Protein AF-A0A2V2DBA3-F1 (afdb_monomer)

Solvent-accessible surface area (backbone atoms only — not comparable to full-atom values): 6407 Å² total; per-residue (Å²): 107,71,67,55,66,58,45,52,62,51,45,74,75,73,54,70,71,89,76,67,75,90,42,72,67,59,53,49,52,52,48,46,49,49,43,59,62,46,42,48,49,46,50,56,47,65,73,32,60,91,77,54,62,71,64,64,55,52,55,58,58,53,47,51,63,51,49,50,52,51,47,41,43,68,74,68,63,51,78,77,44,75,65,53,51,51,52,48,52,52,55,55,49,51,51,52,49,54,61,66,62,63,80,74,82,86,129

Secondary structure (DSSP, 8-state):
-HHHHHHHHHHHHH--GGG----HHHHHHHHHIIIIIIIHHHHHHHHTTTTS-HHHHHHHHHHHHHHHHHHHHHHS-----HHHHHHHHHHHHHHHHHHHHTS----

Foldseek 3Di:
DVVCVVVVVVCVVPPDCVPDDPDPVVVVVVCCCCCVVPVVVVCVCVVCVVPDDPLVVLLVVLVVVVVVLVCCCVVVVDDCDPVNVVVVCVSVVVNVCSVVVVPDDDD

Nearest PDB structures (foldseek):
  6ha8-assembly1_V  TM=7.355E-01  e=7.766E+00  Bacillus subtilis subsp. subtilis str. 168
  8vb0-assembly1_N  TM=6.020E-01  e=6.083E+00  Pectobacterium phage PhiM1

Structure (mmCIF, N/CA/C/O backbone):
data_AF-A0A2V2DBA3-F1
#
_entry.id   AF-A0A2V2DBA3-F1
#
loop_
_atom_site.group_PDB
_atom_site.id
_atom_site.type_symbol
_atom_site.label_atom_id
_atom_site.label_alt_id
_atom_site.label_comp_id
_atom_site.label_asym_id
_atom_site.label_entity_id
_atom_site.label_seq_id
_atom_site.pdbx_PDB_ins_code
_atom_site.Cartn_x
_atom_site.Cartn_y
_atom_site.Cartn_z
_atom_site.occupancy
_atom_site.B_iso_or_equiv
_atom_site.auth_seq_id
_atom_site.auth_comp_id
_atom_site.auth_asym_id
_atom_site.auth_atom_id
_atom_site.pdbx_PDB_model_num
ATOM 1 N N . LEU A 1 1 ? 13.820 -2.973 3.909 1.00 72.00 1 LEU A N 1
ATOM 2 C CA . LEU A 1 1 ? 15.186 -3.555 3.877 1.00 72.00 1 LEU A CA 1
ATOM 3 C C . LEU A 1 1 ? 15.157 -5.079 3.802 1.00 72.00 1 LEU A C 1
ATOM 5 O O . LEU A 1 1 ? 15.752 -5.609 2.878 1.00 72.00 1 LEU A O 1
ATOM 9 N N . SER A 1 2 ? 14.422 -5.773 4.679 1.00 81.88 2 SER A N 1
ATOM 10 C CA . SER A 1 2 ? 14.232 -7.237 4.611 1.00 81.88 2 SER A CA 1
ATOM 11 C C . SER A 1 2 ? 13.719 -7.725 3.249 1.00 81.88 2 SER A C 1
ATOM 13 O O . SER A 1 2 ? 14.327 -8.606 2.658 1.00 81.88 2 SER A O 1
ATOM 15 N N . ALA A 1 3 ? 12.668 -7.100 2.705 1.00 82.50 3 ALA A N 1
ATOM 16 C CA . ALA A 1 3 ? 12.135 -7.453 1.384 1.00 82.50 3 ALA A CA 1
ATOM 17 C C . ALA A 1 3 ? 13.186 -7.325 0.266 1.00 82.50 3 ALA A C 1
ATOM 19 O O . ALA A 1 3 ? 13.345 -8.243 -0.529 1.00 82.50 3 ALA A O 1
ATOM 20 N N . ALA A 1 4 ? 13.954 -6.229 0.245 1.00 84.81 4 ALA A N 1
ATOM 21 C CA . ALA A 1 4 ? 15.022 -6.025 -0.735 1.00 84.81 4 ALA A CA 1
ATOM 22 C C . ALA A 1 4 ? 16.149 -7.058 -0.576 1.00 84.81 4 ALA A C 1
ATOM 24 O O . ALA A 1 4 ? 16.609 -7.605 -1.567 1.00 84.81 4 ALA A O 1
ATOM 25 N N . ALA A 1 5 ? 16.549 -7.382 0.657 1.00 90.62 5 ALA A N 1
ATOM 26 C CA . ALA A 1 5 ? 17.577 -8.390 0.915 1.00 90.62 5 ALA A CA 1
ATOM 27 C C . ALA A 1 5 ? 17.178 -9.793 0.424 1.00 90.62 5 ALA A C 1
ATOM 29 O O . ALA A 1 5 ? 18.045 -10.563 0.027 1.00 90.62 5 ALA A O 1
ATOM 30 N N . VAL A 1 6 ? 15.879 -10.111 0.426 1.00 90.06 6 VAL A N 1
ATOM 31 C CA . VAL A 1 6 ? 15.349 -11.377 -0.105 1.00 90.06 6 VAL A CA 1
ATOM 32 C C . VAL A 1 6 ? 15.189 -11.324 -1.627 1.00 90.06 6 VAL A C 1
ATOM 34 O O . VAL A 1 6 ? 15.551 -12.272 -2.317 1.00 90.06 6 VAL A O 1
ATOM 37 N N . LEU A 1 7 ? 14.674 -10.216 -2.166 1.00 88.38 7 LEU A N 1
ATOM 38 C CA . LEU A 1 7 ? 14.400 -10.075 -3.598 1.00 88.38 7 LEU A CA 1
ATOM 39 C C . LEU A 1 7 ? 15.658 -9.869 -4.441 1.00 88.38 7 LEU A C 1
ATOM 41 O O . LEU A 1 7 ? 15.707 -10.379 -5.549 1.00 88.38 7 LEU A O 1
ATOM 45 N N . ILE A 1 8 ? 16.682 -9.172 -3.945 1.00 90.44 8 ILE A N 1
ATOM 46 C CA . ILE A 1 8 ? 17.931 -8.931 -4.688 1.00 90.44 8 ILE A CA 1
ATOM 47 C C . ILE A 1 8 ? 18.583 -10.237 -5.177 1.00 90.44 8 ILE A C 1
ATOM 49 O O . ILE A 1 8 ? 18.821 -10.341 -6.379 1.00 90.44 8 ILE A O 1
ATOM 53 N N . PRO A 1 9 ? 18.850 -11.249 -4.326 1.00 90.62 9 PRO A N 1
ATOM 54 C CA . PRO A 1 9 ? 19.444 -12.496 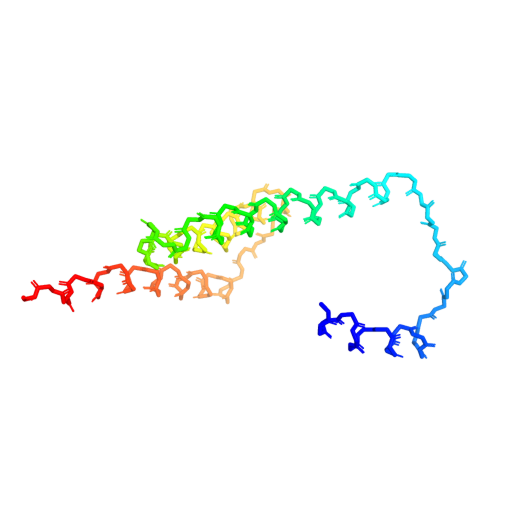-4.800 1.00 90.62 9 PRO A CA 1
ATOM 55 C C . PRO A 1 9 ? 18.511 -13.262 -5.744 1.00 90.62 9 PRO A C 1
ATOM 57 O O . PRO A 1 9 ? 18.987 -13.852 -6.707 1.00 90.62 9 PRO A O 1
ATOM 60 N N . TYR A 1 10 ? 17.195 -13.220 -5.522 1.00 88.56 10 TYR A N 1
ATOM 61 C CA . TYR A 1 10 ? 16.226 -13.854 -6.420 1.00 88.56 10 TYR A CA 1
ATOM 62 C C . TYR A 1 10 ? 16.219 -13.208 -7.815 1.00 88.56 10 TYR A C 1
ATOM 64 O O . TYR A 1 10 ? 16.304 -13.907 -8.822 1.00 88.56 10 TYR A O 1
ATOM 72 N N . LEU A 1 11 ? 16.182 -11.875 -7.882 1.00 87.88 11 LEU A N 1
ATOM 73 C CA . LEU A 1 11 ? 16.199 -11.116 -9.134 1.00 87.88 11 LEU A CA 1
ATOM 74 C C . LEU A 1 11 ? 17.502 -11.346 -9.903 1.00 87.88 11 LEU A C 1
ATOM 76 O O . LEU A 1 11 ? 17.463 -11.572 -11.104 1.00 87.88 11 LEU A O 1
ATOM 80 N N . LEU A 1 12 ? 18.644 -11.367 -9.207 1.00 87.38 12 LEU A N 1
ATOM 81 C CA . LEU A 1 12 ? 19.951 -11.623 -9.823 1.00 87.38 12 LEU A CA 1
ATOM 82 C C . LEU A 1 12 ? 20.070 -13.014 -10.459 1.00 87.38 12 LEU A C 1
ATOM 84 O O . LEU A 1 12 ? 20.864 -13.188 -11.379 1.00 87.38 12 LEU A O 1
ATOM 88 N N . LEU A 1 13 ? 19.323 -13.999 -9.955 1.00 89.00 13 LEU A N 1
ATOM 89 C CA . LEU A 1 13 ? 19.376 -15.382 -10.432 1.00 89.00 13 LEU A CA 1
ATOM 90 C C . LEU A 1 13 ? 18.321 -15.707 -11.495 1.00 89.00 13 LEU A C 1
ATOM 92 O O . LEU A 1 13 ? 18.510 -16.670 -12.236 1.00 89.00 13 LEU A O 1
ATOM 96 N N . THR A 1 14 ? 17.217 -14.957 -11.547 1.00 85.25 14 THR A N 1
ATOM 97 C CA . THR A 1 14 ? 16.011 -15.378 -12.285 1.00 85.25 14 THR A CA 1
ATOM 98 C C . THR A 1 14 ? 15.590 -14.402 -13.378 1.00 85.25 14 THR A C 1
ATOM 100 O O . THR A 1 14 ? 14.977 -14.826 -14.352 1.00 85.25 14 THR A O 1
ATOM 103 N N . GLU A 1 15 ? 15.908 -13.115 -13.236 1.00 83.94 15 GLU A N 1
ATOM 104 C CA . GLU A 1 15 ? 15.454 -12.078 -14.163 1.00 83.94 15 GLU A CA 1
ATOM 105 C C . GLU A 1 15 ? 16.565 -11.651 -15.125 1.00 83.94 15 GLU A C 1
ATOM 107 O O . GLU A 1 15 ? 17.729 -11.503 -14.746 1.00 83.94 15 GLU A O 1
ATOM 112 N N . ASP A 1 16 ? 16.191 -11.406 -16.381 1.00 81.62 16 ASP A N 1
ATOM 113 C CA . ASP A 1 16 ? 17.090 -10.823 -17.373 1.00 81.62 16 ASP A CA 1
ATOM 114 C C . ASP A 1 16 ? 16.997 -9.295 -17.306 1.00 81.62 16 ASP A C 1
ATOM 116 O O . ASP A 1 16 ? 16.008 -8.673 -17.707 1.00 81.62 16 ASP A O 1
ATOM 120 N N . PHE A 1 17 ? 18.051 -8.667 -16.789 1.00 79.38 17 PHE A N 1
ATOM 121 C CA . PHE A 1 17 ? 18.118 -7.213 -16.634 1.00 79.38 17 PHE A CA 1
ATOM 122 C C . PHE A 1 17 ? 18.136 -6.461 -17.971 1.00 79.38 17 PHE A C 1
ATOM 124 O O . PHE A 1 17 ? 17.918 -5.250 -17.986 1.00 79.38 17 PHE A O 1
ATOM 131 N N . SER A 1 18 ? 18.346 -7.150 -19.096 1.00 74.06 18 SER A N 1
ATOM 132 C CA . SER A 1 18 ? 18.343 -6.537 -20.429 1.00 74.06 18 SER A CA 1
ATOM 133 C C . SER A 1 18 ? 16.956 -6.032 -20.848 1.00 74.06 18 SER A C 1
ATOM 135 O O . SER A 1 18 ? 16.860 -5.157 -21.706 1.00 74.06 18 SER A O 1
ATOM 137 N N . ALA A 1 19 ? 15.881 -6.546 -20.237 1.00 72.12 19 ALA A N 1
ATOM 138 C CA . ALA A 1 19 ? 14.505 -6.108 -20.485 1.00 72.12 19 ALA A CA 1
ATOM 139 C C . ALA A 1 19 ? 14.060 -4.936 -19.588 1.00 72.12 19 ALA A C 1
ATOM 141 O O . ALA A 1 19 ? 12.940 -4.438 -19.724 1.00 72.12 19 ALA A O 1
ATOM 142 N N . VAL A 1 20 ? 14.912 -4.479 -18.662 1.00 76.00 20 VAL A N 1
ATOM 143 C CA . VAL A 1 20 ? 14.573 -3.392 -17.738 1.00 76.00 20 VAL A CA 1
ATOM 144 C C . VAL A 1 20 ? 14.615 -2.058 -18.477 1.00 76.00 20 VAL A C 1
ATOM 146 O O . VAL A 1 20 ? 15.669 -1.461 -18.687 1.00 76.00 20 VAL A O 1
ATOM 149 N N . VAL A 1 21 ? 13.435 -1.558 -18.837 1.00 79.50 21 VAL A N 1
ATOM 150 C CA . VAL A 1 21 ? 13.269 -0.208 -19.379 1.00 79.50 21 VAL A CA 1
ATOM 151 C C . VAL A 1 21 ? 12.935 0.735 -18.230 1.00 79.50 21 VAL A C 1
ATOM 153 O O . VAL A 1 21 ? 11.817 0.754 -17.712 1.00 79.50 21 VAL A O 1
ATOM 156 N N . LEU A 1 22 ? 13.923 1.530 -17.819 1.00 77.12 22 LEU A N 1
ATOM 157 C CA . LEU A 1 22 ? 13.716 2.624 -16.873 1.00 77.12 22 LEU A CA 1
ATOM 158 C C . LEU A 1 22 ? 13.078 3.808 -17.595 1.00 77.12 22 LEU A C 1
ATOM 160 O O . LEU A 1 22 ? 13.746 4.761 -17.989 1.00 77.12 22 LEU A O 1
ATOM 164 N N . ASP A 1 23 ? 11.766 3.718 -17.776 1.00 87.00 23 ASP A N 1
ATOM 165 C CA . ASP A 1 23 ? 10.967 4.826 -18.275 1.00 87.00 23 ASP A CA 1
ATOM 166 C C . ASP A 1 23 ? 10.650 5.830 -17.155 1.00 87.00 23 ASP A C 1
ATOM 168 O O . ASP A 1 23 ? 10.413 5.453 -16.000 1.00 87.00 23 ASP A O 1
ATOM 172 N N . ALA A 1 24 ? 10.617 7.120 -17.496 1.00 88.62 24 ALA A N 1
ATOM 173 C CA . ALA A 1 24 ? 10.320 8.185 -16.542 1.00 88.62 24 ALA A CA 1
ATOM 174 C C . ALA A 1 24 ? 8.937 8.008 -15.896 1.00 88.62 24 ALA A C 1
ATOM 176 O O . ALA A 1 24 ? 8.774 8.285 -14.708 1.00 88.62 24 ALA A O 1
ATOM 177 N N . HIS A 1 25 ? 7.956 7.492 -16.641 1.00 90.69 25 HIS A N 1
ATOM 178 C CA . HIS A 1 25 ? 6.629 7.202 -16.116 1.00 90.69 25 HIS A CA 1
ATOM 179 C C . HIS A 1 25 ? 6.680 6.101 -15.051 1.00 90.69 25 HIS A C 1
ATOM 181 O O . HIS A 1 25 ? 6.136 6.277 -13.961 1.00 90.69 25 HIS A O 1
ATOM 187 N N . THR A 1 26 ? 7.397 5.004 -15.317 1.00 87.88 26 THR A N 1
ATOM 188 C CA . THR A 1 26 ? 7.574 3.896 -14.366 1.00 87.88 26 THR A CA 1
ATOM 189 C C . THR A 1 26 ? 8.249 4.367 -13.082 1.00 87.88 26 THR A C 1
ATOM 191 O O . THR A 1 26 ? 7.791 4.046 -11.987 1.00 87.88 26 THR A O 1
ATOM 194 N N . VAL A 1 27 ? 9.304 5.180 -13.196 1.00 90.56 27 VAL A N 1
ATOM 195 C CA . VAL A 1 27 ? 10.005 5.737 -12.029 1.00 90.56 27 VAL A CA 1
ATOM 196 C C . VAL A 1 27 ? 9.075 6.626 -11.205 1.00 90.56 27 VAL A C 1
ATOM 198 O O . VAL A 1 27 ? 9.032 6.497 -9.981 1.00 90.56 27 VAL A O 1
ATOM 201 N N . VAL A 1 28 ? 8.289 7.490 -11.854 1.00 93.44 28 VAL A N 1
ATOM 202 C CA . VAL A 1 28 ? 7.315 8.346 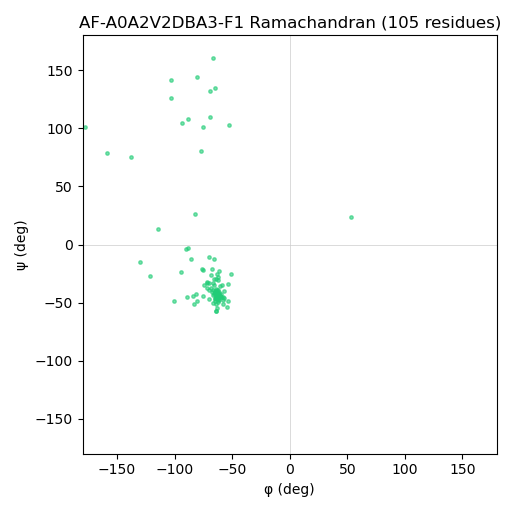-11.164 1.00 93.44 28 VAL A CA 1
ATOM 203 C C . VAL A 1 28 ? 6.253 7.508 -10.451 1.00 93.44 28 VAL A C 1
ATOM 205 O O . VAL A 1 28 ? 5.987 7.760 -9.278 1.00 93.44 28 VAL A O 1
ATOM 208 N N . LEU A 1 29 ? 5.690 6.485 -11.097 1.00 89.69 29 LEU A N 1
ATOM 209 C CA . LEU A 1 29 ? 4.700 5.598 -10.475 1.00 89.69 29 LEU A CA 1
ATOM 210 C C . LEU A 1 29 ? 5.266 4.883 -9.240 1.00 89.69 29 LEU A C 1
ATOM 212 O O . LEU A 1 29 ? 4.624 4.868 -8.189 1.00 89.69 29 LEU A O 1
ATOM 216 N N . VAL A 1 30 ? 6.489 4.352 -9.331 1.00 89.69 30 VAL A N 1
ATOM 217 C CA . VAL A 1 30 ? 7.170 3.701 -8.198 1.00 89.69 30 VAL A CA 1
ATOM 218 C C . VAL A 1 30 ? 7.410 4.690 -7.056 1.00 89.69 30 VAL A C 1
ATOM 220 O O . VAL A 1 30 ? 7.175 4.353 -5.895 1.00 89.69 30 VAL A O 1
ATOM 223 N N . LEU A 1 31 ? 7.828 5.923 -7.361 1.00 90.94 31 LEU A N 1
ATOM 224 C CA . LEU A 1 31 ? 8.007 6.967 -6.351 1.00 90.94 31 LEU A CA 1
ATOM 225 C C . LEU A 1 31 ? 6.687 7.356 -5.686 1.00 90.94 31 LEU A C 1
ATOM 227 O O . LEU A 1 31 ? 6.656 7.517 -4.469 1.00 90.94 31 LEU A O 1
ATOM 231 N N . VAL A 1 32 ? 5.597 7.472 -6.444 1.00 91.62 32 VAL A N 1
ATOM 232 C CA . VAL A 1 32 ? 4.270 7.773 -5.891 1.00 91.62 32 VAL A CA 1
ATOM 233 C C . VAL A 1 32 ? 3.831 6.666 -4.932 1.00 91.62 32 VAL A C 1
ATOM 235 O O . VAL A 1 32 ? 3.451 6.961 -3.801 1.00 91.62 32 VAL A O 1
ATOM 238 N N . VAL A 1 33 ? 3.952 5.395 -5.318 1.00 87.56 33 VAL A N 1
ATOM 239 C CA . VAL A 1 33 ? 3.622 4.264 -4.432 1.00 87.56 33 VAL A CA 1
ATOM 240 C C . VAL A 1 33 ? 4.525 4.252 -3.189 1.00 87.56 33 VAL A C 1
ATOM 242 O O . VAL A 1 33 ? 4.048 4.115 -2.063 1.00 87.56 33 VAL A O 1
ATOM 245 N N . GLY A 1 34 ? 5.833 4.448 -3.350 1.00 87.12 34 GLY A N 1
ATOM 246 C CA . GLY A 1 34 ? 6.768 4.449 -2.226 1.00 87.12 34 GLY A CA 1
ATOM 247 C C . GLY A 1 34 ? 6.534 5.603 -1.247 1.00 87.12 34 GLY A C 1
ATOM 248 O O . GLY A 1 34 ? 6.452 5.387 -0.040 1.00 87.12 34 GLY A O 1
ATOM 249 N N . ILE A 1 35 ? 6.403 6.830 -1.753 1.00 88.75 35 ILE A N 1
ATOM 250 C CA . ILE A 1 35 ? 6.328 8.048 -0.938 1.00 88.75 35 ILE A CA 1
ATOM 251 C C . ILE A 1 35 ? 4.907 8.289 -0.437 1.00 88.75 35 ILE A C 1
ATOM 253 O O . ILE A 1 35 ? 4.716 8.499 0.757 1.00 88.75 35 ILE A O 1
ATOM 257 N N . VAL A 1 36 ? 3.912 8.272 -1.325 1.00 86.44 36 VAL A N 1
ATOM 258 C CA . VAL A 1 36 ? 2.538 8.661 -0.979 1.00 86.44 36 VAL A CA 1
ATOM 259 C C . VAL A 1 36 ? 1.814 7.518 -0.279 1.00 86.44 36 VAL A C 1
ATOM 261 O O . VAL A 1 36 ? 1.236 7.734 0.781 1.00 86.44 36 VAL A O 1
ATOM 264 N N . HIS A 1 37 ? 1.870 6.302 -0.826 1.00 79.06 37 HIS A N 1
ATOM 265 C CA . HIS A 1 37 ? 1.135 5.176 -0.244 1.00 79.06 37 HIS A CA 1
ATOM 266 C C . HIS A 1 37 ? 1.807 4.651 1.030 1.00 79.06 37 HIS A C 1
ATOM 268 O O . HIS A 1 37 ? 1.135 4.405 2.026 1.00 79.06 37 HIS A O 1
ATOM 274 N N . SER A 1 38 ? 3.135 4.486 1.022 1.00 81.06 38 SER A N 1
ATOM 275 C CA . SER A 1 38 ? 3.856 3.876 2.154 1.00 81.06 38 SER A CA 1
ATOM 276 C C . SER A 1 38 ? 4.532 4.907 3.061 1.00 81.06 38 SER A C 1
ATOM 278 O O . SER A 1 38 ? 4.382 4.855 4.280 1.00 81.06 38 SER A O 1
ATOM 280 N N . GLY A 1 39 ? 5.272 5.860 2.489 1.00 83.44 39 GLY A N 1
ATOM 281 C CA . GLY A 1 39 ? 6.049 6.847 3.242 1.00 83.44 39 GLY A CA 1
ATOM 282 C C . GLY A 1 39 ? 5.183 7.773 4.093 1.00 83.44 39 GLY A C 1
ATOM 283 O O . GLY A 1 39 ? 5.418 7.898 5.294 1.00 83.44 39 GLY A O 1
ATOM 284 N N . LEU A 1 40 ? 4.155 8.383 3.500 1.00 82.88 40 LEU A N 1
ATOM 285 C CA . LEU A 1 40 ? 3.235 9.277 4.201 1.00 82.88 40 LEU A CA 1
ATOM 286 C C . LEU A 1 40 ? 2.409 8.524 5.249 1.00 82.88 40 LEU A C 1
ATOM 288 O O . LEU A 1 40 ? 2.271 9.008 6.371 1.00 82.88 40 LEU A O 1
ATOM 292 N N . ALA A 1 41 ? 1.917 7.327 4.915 1.00 75.06 41 ALA A N 1
ATOM 293 C CA . ALA A 1 41 ? 1.188 6.479 5.855 1.00 75.06 41 ALA A CA 1
ATOM 294 C C . ALA A 1 41 ? 2.039 6.162 7.093 1.00 75.06 41 ALA A C 1
ATOM 296 O O . ALA A 1 41 ? 1.588 6.368 8.221 1.00 75.06 41 ALA A O 1
ATOM 297 N N . TYR A 1 42 ? 3.299 5.754 6.905 1.00 75.06 42 TYR A N 1
ATOM 298 C CA . TYR A 1 42 ? 4.207 5.509 8.024 1.00 75.06 42 TYR A CA 1
ATOM 299 C C . TYR A 1 42 ? 4.602 6.783 8.769 1.00 75.06 42 TYR A C 1
ATOM 301 O O . TYR A 1 42 ? 4.687 6.752 9.993 1.00 75.06 42 TYR A O 1
ATOM 309 N N . ALA A 1 43 ? 4.806 7.909 8.083 1.00 78.56 43 ALA A N 1
ATOM 310 C CA . ALA A 1 43 ? 5.099 9.181 8.739 1.00 78.56 43 ALA A CA 1
ATOM 311 C C . ALA A 1 43 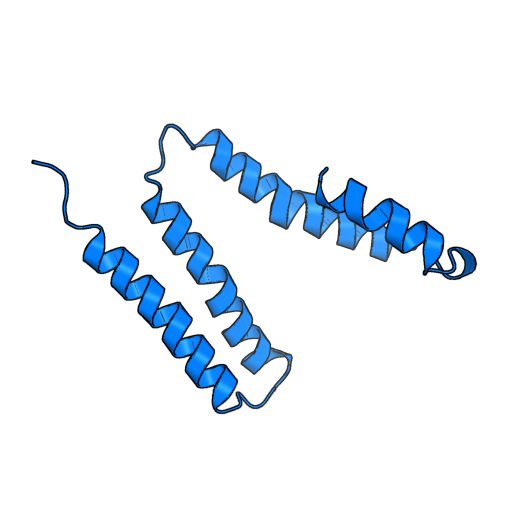? 3.950 9.618 9.661 1.00 78.56 43 ALA A C 1
ATOM 313 O O . ALA A 1 43 ? 4.187 10.019 10.799 1.00 78.56 43 ALA A O 1
ATOM 314 N N . LEU A 1 44 ? 2.702 9.476 9.204 1.00 75.50 44 LEU A N 1
ATOM 315 C CA . LEU A 1 44 ? 1.513 9.744 10.010 1.00 75.50 44 LEU A CA 1
ATOM 316 C C . LEU A 1 44 ? 1.356 8.731 11.151 1.00 75.50 44 LEU A C 1
ATOM 318 O O . LEU A 1 44 ? 1.035 9.134 12.268 1.00 75.50 44 LEU A O 1
ATOM 322 N N . TYR A 1 45 ? 1.617 7.446 10.896 1.00 71.12 45 TYR A N 1
ATOM 323 C CA . TYR A 1 45 ? 1.543 6.381 11.897 1.00 71.12 45 TYR A CA 1
ATOM 324 C C . TYR A 1 45 ? 2.575 6.574 13.015 1.00 71.12 45 TYR A C 1
ATOM 326 O O . TYR A 1 45 ? 2.213 6.707 14.182 1.00 71.12 45 TYR A O 1
ATOM 334 N N . PHE A 1 46 ? 3.862 6.654 12.671 1.00 70.94 46 P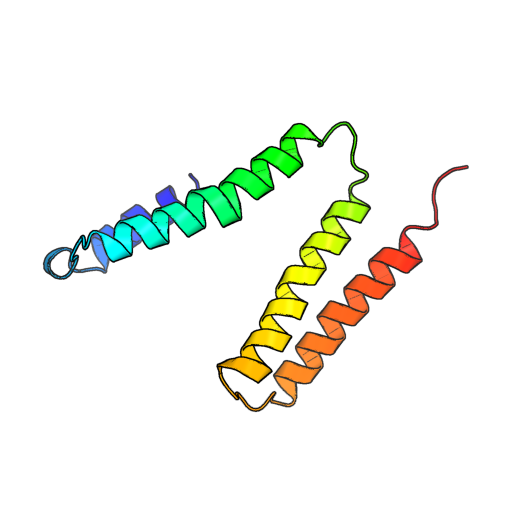HE A N 1
ATOM 335 C CA . PHE A 1 46 ? 4.943 6.795 13.646 1.00 70.94 46 PHE A CA 1
ATOM 336 C C . PHE A 1 46 ? 4.973 8.184 14.287 1.00 70.94 46 PHE A C 1
ATOM 338 O O . PHE A 1 46 ? 5.262 8.297 15.477 1.00 70.94 46 PHE A O 1
ATOM 345 N N . GLY A 1 47 ? 4.601 9.235 13.548 1.00 71.69 47 GLY A N 1
ATOM 346 C CA . GLY A 1 47 ? 4.469 10.591 14.088 1.00 71.69 47 GLY A CA 1
ATOM 347 C C . GLY A 1 47 ? 3.382 10.715 15.158 1.00 71.69 47 GLY A C 1
ATOM 348 O O . GLY A 1 47 ? 3.483 11.559 16.046 1.00 71.69 47 GLY A O 1
ATOM 349 N N . ASN A 1 48 ? 2.373 9.842 15.124 1.00 65.06 48 ASN A N 1
ATOM 350 C CA . ASN A 1 48 ? 1.271 9.830 16.082 1.00 65.06 48 ASN A CA 1
ATOM 351 C C . ASN A 1 48 ? 1.239 8.572 16.963 1.00 65.06 48 ASN A C 1
ATOM 353 O O . ASN A 1 48 ? 0.259 8.361 17.678 1.00 65.06 48 ASN A O 1
ATOM 357 N N . VAL A 1 49 ? 2.306 7.765 16.981 1.00 62.97 49 VAL A N 1
ATOM 358 C CA . VAL A 1 49 ? 2.348 6.493 17.730 1.00 62.97 49 VAL A CA 1
ATOM 359 C C . VAL A 1 49 ? 2.176 6.686 19.244 1.00 62.97 49 VAL A C 1
ATOM 361 O O . VAL A 1 49 ? 1.725 5.785 19.938 1.00 62.97 49 VAL A O 1
ATOM 364 N N . ASN A 1 50 ? 2.470 7.890 19.749 1.00 59.66 50 ASN A N 1
ATOM 365 C CA . ASN A 1 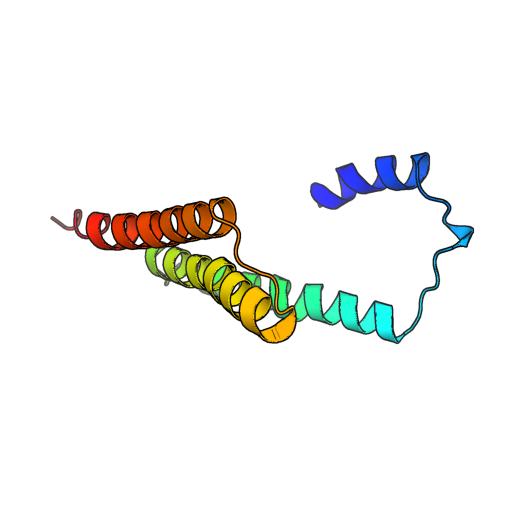50 ? 2.267 8.276 21.149 1.00 59.66 50 ASN A CA 1
ATOM 366 C C . ASN A 1 50 ? 0.880 8.887 21.440 1.00 59.66 50 ASN A C 1
ATOM 368 O O . ASN A 1 50 ? 0.605 9.228 22.588 1.00 59.66 50 ASN A O 1
ATOM 372 N N . LYS A 1 51 ? 0.022 9.092 20.428 1.00 56.34 51 LYS A N 1
ATOM 373 C CA . LYS A 1 51 ? -1.272 9.794 20.563 1.00 56.34 51 LYS A CA 1
ATOM 374 C C . LYS A 1 51 ? -2.473 9.057 19.963 1.00 56.34 51 LYS A C 1
ATOM 376 O O . LYS A 1 51 ? -3.600 9.429 20.277 1.00 56.34 51 LYS A O 1
ATOM 381 N N . LEU A 1 52 ? -2.264 8.043 19.123 1.00 54.78 52 LEU A N 1
ATOM 382 C CA . LEU A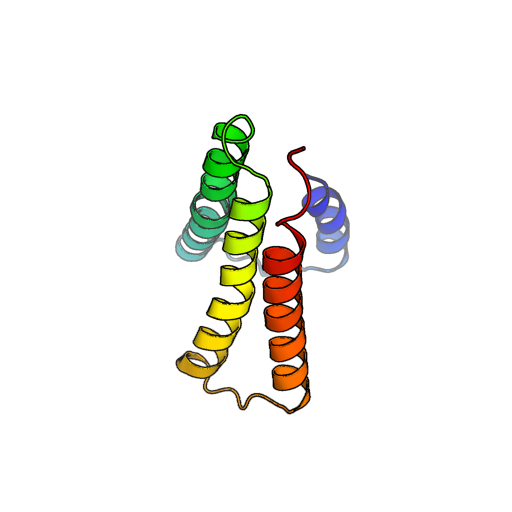 1 52 ? -3.346 7.274 18.508 1.00 54.78 52 LEU A CA 1
ATOM 383 C C . LEU A 1 52 ? -3.511 5.908 19.191 1.00 54.78 52 LEU A C 1
ATOM 385 O O . LEU A 1 52 ? -2.548 5.142 19.252 1.00 54.78 52 LEU A O 1
ATOM 389 N N . PRO A 1 53 ? -4.717 5.558 19.671 1.00 58.09 53 PRO A N 1
ATOM 390 C CA . PRO A 1 53 ? -4.998 4.208 20.140 1.00 58.09 53 PRO A CA 1
ATOM 391 C C . PRO A 1 53 ? -4.894 3.225 18.965 1.00 58.09 53 PRO A C 1
ATOM 393 O O . PRO A 1 53 ? -5.432 3.474 17.885 1.00 58.09 53 PRO A O 1
ATOM 396 N N . ALA A 1 54 ? -4.222 2.090 19.177 1.00 57.94 54 ALA A N 1
ATOM 397 C CA . ALA A 1 54 ? -3.962 1.062 18.158 1.00 57.94 54 ALA A CA 1
ATOM 398 C C . ALA A 1 54 ? -5.222 0.602 17.389 1.00 57.94 54 ALA A C 1
ATOM 400 O O . ALA A 1 54 ? -5.136 0.194 16.232 1.00 57.94 54 ALA A O 1
ATOM 401 N N . GLN A 1 55 ? -6.402 0.727 18.002 1.00 52.06 55 GLN A N 1
ATOM 402 C CA . GLN A 1 55 ? -7.697 0.427 17.388 1.00 52.06 55 GLN A CA 1
ATOM 403 C C . GLN A 1 55 ? -8.042 1.333 16.196 1.00 52.06 55 GLN A C 1
ATOM 405 O O . GLN A 1 55 ? -8.526 0.824 15.191 1.00 52.06 55 GLN A O 1
ATOM 410 N N . SER A 1 56 ? -7.730 2.635 16.222 1.00 57.34 56 SER A N 1
ATOM 411 C CA . SER A 1 56 ? -8.021 3.515 15.076 1.00 57.34 56 SER A CA 1
ATOM 412 C C . SER A 1 56 ? -7.193 3.149 13.840 1.00 57.34 56 SER A C 1
ATOM 414 O O . SER A 1 56 ? -7.678 3.253 12.716 1.00 57.34 56 SER A O 1
ATOM 416 N N . VAL A 1 57 ? -5.962 2.665 14.036 1.00 62.66 57 VAL A N 1
ATOM 417 C CA . VAL A 1 57 ? -5.118 2.180 12.933 1.00 62.66 57 VAL A CA 1
ATOM 418 C C . VAL A 1 57 ? -5.636 0.851 12.387 1.00 62.66 57 VAL A C 1
ATOM 420 O O . VAL A 1 57 ? -5.629 0.648 11.173 1.00 62.66 57 VAL A O 1
ATOM 423 N N . ALA A 1 58 ? -6.132 -0.035 13.256 1.00 62.75 58 ALA A N 1
ATOM 424 C CA . ALA A 1 58 ? -6.750 -1.286 12.828 1.00 62.75 58 ALA A CA 1
ATOM 425 C C . ALA A 1 58 ? -7.972 -1.028 11.926 1.00 62.75 58 ALA A C 1
ATOM 427 O O . ALA A 1 58 ? -8.082 -1.637 10.866 1.00 62.75 58 ALA A O 1
ATOM 428 N N . VAL A 1 59 ? -8.823 -0.054 12.272 1.00 63.28 59 VAL A N 1
ATOM 429 C CA . VAL A 1 59 ? -9.969 0.350 11.436 1.00 63.28 59 VAL A CA 1
ATOM 430 C C . VAL A 1 59 ? -9.533 0.898 10.083 1.00 63.28 59 VAL A C 1
ATOM 432 O O . VAL A 1 59 ? -10.070 0.477 9.060 1.00 63.28 59 VAL A O 1
ATOM 435 N N . LEU A 1 60 ? -8.531 1.784 10.050 1.00 65.38 60 LEU A N 1
ATOM 436 C CA . LEU A 1 60 ? -7.980 2.262 8.779 1.00 65.38 60 LEU A CA 1
ATOM 437 C C . LEU A 1 60 ? -7.403 1.118 7.937 1.00 65.38 60 LEU A C 1
ATOM 439 O O . LEU A 1 60 ? -7.554 1.123 6.720 1.00 65.38 60 LEU A O 1
ATOM 443 N N . SER A 1 61 ? -6.795 0.118 8.573 1.00 70.94 61 SER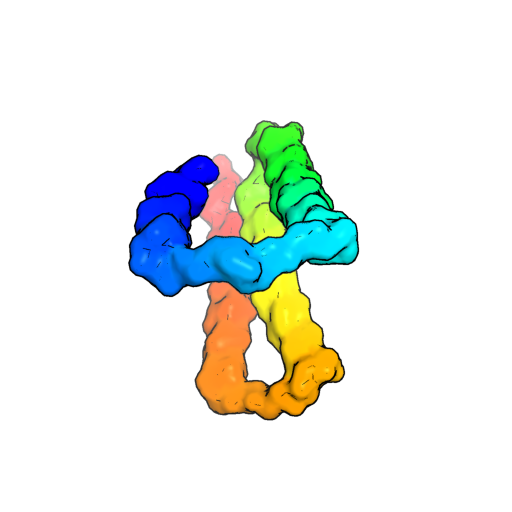 A N 1
ATOM 444 C CA . SER A 1 61 ? -6.236 -1.044 7.874 1.00 70.94 61 SER A CA 1
ATOM 445 C C . SER A 1 61 ? -7.323 -1.935 7.266 1.00 70.94 61 SER A C 1
ATOM 447 O O . SER A 1 61 ? -7.078 -2.588 6.258 1.00 70.94 61 SER A O 1
ATOM 449 N N . TYR A 1 62 ? -8.540 -1.939 7.824 1.00 69.12 62 TYR A N 1
ATOM 450 C CA . TYR A 1 62 ? -9.685 -2.627 7.222 1.00 69.12 62 TYR A CA 1
ATOM 451 C C . TYR A 1 62 ? -10.267 -1.889 6.014 1.00 69.12 62 TYR A C 1
ATOM 453 O O . TYR A 1 62 ? -10.887 -2.529 5.171 1.00 69.12 62 TYR A O 1
ATOM 461 N N . ILE A 1 63 ? -10.051 -0.579 5.872 1.00 71.62 63 ILE A N 1
ATOM 462 C CA . ILE A 1 63 ? -10.499 0.169 4.684 1.00 71.62 63 ILE A CA 1
ATOM 463 C C . ILE A 1 63 ? -9.781 -0.327 3.422 1.00 71.62 63 ILE A C 1
ATOM 465 O O . ILE A 1 63 ? -10.370 -0.305 2.341 1.00 71.62 63 ILE A O 1
ATOM 469 N N . ASP A 1 64 ? -8.551 -0.820 3.560 1.00 72.50 64 ASP A N 1
ATOM 470 C CA . ASP A 1 64 ? -7.703 -1.264 2.453 1.00 72.50 64 ASP A CA 1
ATOM 471 C C . ASP A 1 64 ? -8.295 -2.474 1.688 1.00 72.50 64 ASP A C 1
ATOM 473 O O . ASP A 1 64 ? -8.615 -2.343 0.501 1.00 72.50 64 ASP A O 1
ATOM 477 N N . PRO A 1 65 ? -8.599 -3.626 2.329 1.00 73.00 65 PRO A N 1
ATOM 478 C CA . PRO A 1 65 ? -9.245 -4.745 1.643 1.00 73.00 65 PRO A CA 1
ATOM 479 C C . PRO A 1 65 ? -10.672 -4.429 1.171 1.00 73.00 65 PRO A C 1
ATOM 481 O O . PRO A 1 65 ? -11.116 -4.969 0.161 1.00 73.00 65 PRO A O 1
ATOM 484 N N . VAL A 1 66 ? -11.397 -3.551 1.866 1.00 75.94 66 VAL A N 1
ATOM 485 C CA . VAL A 1 66 ? -12.771 -3.163 1.503 1.00 75.94 66 VAL A CA 1
ATOM 486 C C . VAL A 1 66 ? -12.792 -2.316 0.238 1.00 75.94 66 VAL A C 1
ATOM 488 O O . VAL A 1 66 ? -13.565 -2.587 -0.682 1.00 75.94 66 VAL A O 1
ATOM 491 N N . SER A 1 67 ? -11.910 -1.321 0.174 1.00 78.25 67 SER A N 1
ATOM 492 C CA . SER A 1 67 ? -11.734 -0.479 -1.007 1.00 78.25 67 SER A CA 1
ATOM 493 C C . SER A 1 67 ? -11.213 -1.313 -2.170 1.00 78.25 67 SER A C 1
ATOM 495 O O . SER A 1 67 ? -11.734 -1.198 -3.273 1.00 78.25 67 SER A O 1
ATOM 497 N N . SER A 1 68 ? -10.260 -2.216 -1.918 1.00 80.56 68 SER A N 1
ATOM 498 C CA . SER A 1 68 ? -9.761 -3.161 -2.920 1.00 80.56 68 SER A CA 1
ATOM 499 C C . SER A 1 68 ? -10.881 -4.026 -3.509 1.00 80.56 68 SER A C 1
ATOM 501 O O . SER A 1 68 ? -10.999 -4.120 -4.730 1.00 80.56 68 SER A O 1
ATOM 503 N N . LEU A 1 69 ? -11.771 -4.58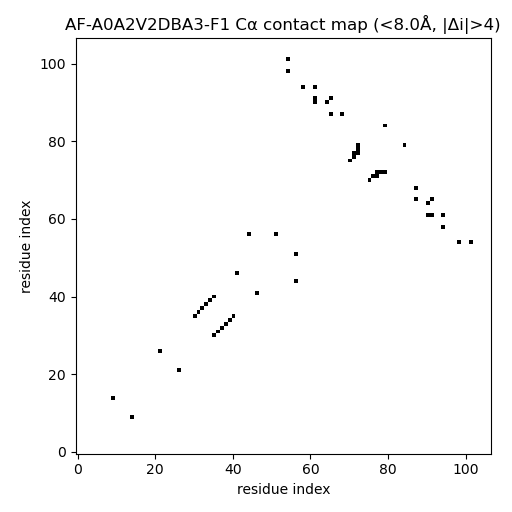3 -2.679 1.00 79.62 69 LEU A N 1
ATOM 504 C CA . LEU A 1 69 ? -12.921 -5.366 -3.142 1.00 79.62 69 LEU A CA 1
ATOM 505 C C . LEU A 1 69 ? -13.898 -4.523 -3.974 1.00 79.62 69 LEU A C 1
ATOM 507 O O . LEU A 1 69 ? -14.360 -4.961 -5.027 1.00 79.62 69 LEU A O 1
ATOM 511 N N . PHE A 1 70 ? -14.195 -3.306 -3.510 1.00 80.88 70 PHE A N 1
ATOM 512 C CA . PHE A 1 70 ? -15.081 -2.369 -4.196 1.00 80.88 70 PHE A CA 1
ATOM 513 C C . PHE A 1 70 ? -14.525 -1.962 -5.564 1.00 80.88 70 PHE A C 1
ATOM 515 O O . PHE A 1 70 ? -15.224 -2.062 -6.571 1.00 80.88 70 PHE A O 1
ATOM 522 N N . PHE A 1 71 ? -13.256 -1.557 -5.621 1.00 80.00 71 PHE A N 1
ATOM 523 C CA . PHE A 1 71 ? -12.597 -1.167 -6.863 1.00 80.00 71 PHE A CA 1
ATOM 524 C C . PHE A 1 71 ? -12.353 -2.357 -7.792 1.00 80.00 71 PHE A C 1
ATOM 526 O O . PHE A 1 71 ? -12.478 -2.192 -9.000 1.00 80.00 71 PHE A O 1
ATOM 533 N N . SER A 1 72 ? -12.095 -3.559 -7.272 1.00 79.19 72 SER A N 1
ATOM 534 C CA . SER A 1 72 ? -12.000 -4.771 -8.100 1.00 79.19 72 SER A CA 1
ATOM 535 C C . SER A 1 72 ? -13.339 -5.091 -8.772 1.00 79.19 72 SER A C 1
ATOM 537 O O . SER A 1 72 ? -13.396 -5.324 -9.977 1.00 79.19 72 SER A O 1
ATOM 539 N N . ALA A 1 73 ? -14.447 -5.015 -8.031 1.00 75.19 73 ALA A N 1
ATOM 540 C CA . ALA A 1 73 ? -15.776 -5.224 -8.602 1.00 75.19 73 ALA A CA 1
ATOM 541 C C . ALA A 1 73 ? -16.173 -4.115 -9.596 1.00 75.19 73 ALA A C 1
ATOM 543 O O . ALA A 1 73 ? -16.782 -4.405 -10.625 1.00 75.19 73 ALA A O 1
ATOM 544 N N . LEU A 1 74 ? -15.831 -2.854 -9.303 1.00 79.44 74 LEU A N 1
ATOM 545 C CA . LEU A 1 74 ? -16.262 -1.691 -10.085 1.00 79.44 74 LEU A CA 1
ATOM 546 C C . LEU A 1 74 ? -15.387 -1.412 -11.319 1.00 79.44 74 LEU A C 1
ATOM 548 O O . LEU A 1 74 ? -15.918 -1.108 -12.381 1.00 79.44 74 LEU A O 1
ATOM 552 N N . LEU A 1 75 ? -14.058 -1.477 -11.189 1.00 77.06 75 LEU A N 1
ATOM 553 C CA . LEU A 1 75 ? -13.118 -1.151 -12.269 1.00 77.06 75 LEU A CA 1
ATOM 554 C C . LEU A 1 75 ? -12.800 -2.376 -13.128 1.00 77.06 75 LEU A C 1
ATOM 556 O O . LEU A 1 75 ? -12.815 -2.285 -14.355 1.00 77.06 75 LEU A O 1
ATOM 560 N N . LEU A 1 76 ? -12.540 -3.527 -12.497 1.00 74.81 76 LEU A N 1
ATOM 561 C CA . LEU A 1 76 ? -12.164 -4.758 -13.200 1.00 74.81 76 LEU A CA 1
ATOM 562 C C . LEU A 1 76 ? -13.378 -5.571 -13.684 1.00 74.81 76 LEU A C 1
ATOM 564 O O . LEU A 1 76 ? -13.209 -6.461 -14.514 1.00 74.81 76 LEU A O 1
ATOM 568 N N . HIS A 1 77 ? -14.597 -5.253 -13.224 1.00 69.62 77 HIS A N 1
ATOM 569 C CA . HIS A 1 77 ? -15.836 -5.990 -13.535 1.00 69.62 77 HIS A CA 1
ATOM 570 C C . HIS A 1 77 ? -15.744 -7.497 -13.233 1.00 69.62 77 HIS A C 1
ATOM 572 O O . HIS A 1 77 ? -16.467 -8.315 -13.814 1.00 69.62 77 HIS A O 1
ATOM 578 N N . GLU A 1 78 ? -14.847 -7.888 -12.328 1.00 67.44 78 GLU A N 1
ATOM 579 C CA . GLU A 1 78 ? -14.651 -9.286 -11.983 1.00 67.44 78 GLU A CA 1
ATOM 580 C C . GLU A 1 78 ? -15.862 -9.820 -11.221 1.00 67.44 78 GLU A C 1
ATOM 582 O O . GLU A 1 78 ? -16.365 -9.226 -10.262 1.00 67.44 78 GLU A O 1
ATOM 587 N N . ARG A 1 79 ? -16.345 -10.990 -11.649 1.00 64.56 79 ARG A N 1
ATOM 588 C CA . ARG A 1 79 ? -17.398 -11.699 -10.928 1.00 64.56 79 ARG A CA 1
ATOM 589 C C . ARG A 1 79 ? -16.813 -12.206 -9.618 1.00 64.56 79 ARG A C 1
ATOM 591 O O . ARG A 1 79 ? -16.023 -13.147 -9.621 1.00 64.56 79 ARG A O 1
ATOM 598 N N . LEU A 1 80 ? -17.244 -11.608 -8.510 1.00 67.44 80 LEU A N 1
ATOM 599 C CA . LEU A 1 80 ? -16.983 -12.102 -7.161 1.00 67.44 80 LEU A CA 1
ATOM 600 C C . LEU A 1 80 ? -17.422 -13.566 -7.066 1.00 67.44 80 LEU A C 1
ATOM 602 O O . LEU A 1 80 ? -18.609 -13.885 -7.007 1.00 67.44 80 LEU A O 1
ATOM 606 N N . THR A 1 81 ? -16.445 -14.468 -7.105 1.00 79.19 81 THR A N 1
ATOM 607 C CA . THR A 1 81 ? -16.672 -15.902 -6.937 1.00 79.19 81 THR A CA 1
ATOM 608 C C . THR A 1 81 ? -17.144 -16.181 -5.509 1.00 79.19 81 THR A C 1
ATOM 610 O O . THR A 1 81 ? -16.926 -15.378 -4.600 1.00 79.19 81 THR A O 1
ATOM 613 N N . ALA A 1 82 ? -17.769 -17.338 -5.275 1.00 78.38 82 ALA A N 1
ATOM 614 C CA . ALA A 1 82 ? -18.232 -17.724 -3.938 1.00 78.38 82 ALA A CA 1
ATOM 615 C C . ALA A 1 82 ? -17.112 -17.650 -2.875 1.00 78.38 82 ALA A C 1
ATOM 617 O O . ALA A 1 82 ? -17.357 -17.257 -1.736 1.00 78.38 82 ALA A O 1
ATOM 618 N N . PHE A 1 83 ? -15.870 -17.952 -3.268 1.00 79.19 83 PHE A N 1
ATOM 619 C CA . PHE A 1 83 ? -14.691 -17.814 -2.413 1.00 79.19 83 PHE A CA 1
ATOM 620 C C . PHE A 1 83 ? -14.318 -16.352 -2.130 1.00 79.19 83 PHE A C 1
ATOM 622 O O . PHE A 1 83 ? -13.976 -16.031 -0.995 1.00 79.19 83 PHE A O 1
ATOM 629 N N . GLY A 1 84 ? -14.434 -15.457 -3.118 1.00 77.75 84 GLY A N 1
ATOM 630 C CA . GLY A 1 84 ? -14.241 -14.017 -2.914 1.00 77.75 84 GLY A CA 1
ATOM 631 C C . GLY A 1 84 ? -15.264 -13.429 -1.939 1.00 77.75 84 GLY A C 1
ATOM 632 O O . GLY A 1 84 ? -14.909 -12.639 -1.066 1.00 77.75 84 GLY A O 1
ATOM 633 N N . LEU A 1 85 ? -16.517 -13.886 -2.016 1.00 80.50 85 LEU A N 1
ATOM 634 C CA . LEU A 1 85 ? -17.572 -13.485 -1.085 1.00 80.50 85 LEU A CA 1
ATOM 635 C C . LEU A 1 85 ? -17.300 -13.986 0.344 1.00 80.50 85 LEU A C 1
ATOM 637 O O . LEU A 1 85 ? -17.443 -13.230 1.302 1.00 80.50 85 LEU A O 1
ATOM 641 N N . LEU A 1 86 ? -16.861 -15.242 0.490 1.00 83.31 86 LEU A N 1
ATOM 642 C CA . LEU A 1 86 ? -16.438 -15.806 1.777 1.00 83.31 86 LEU A CA 1
ATOM 643 C C . LEU A 1 86 ? -15.268 -15.025 2.386 1.00 83.31 86 LEU A C 1
ATOM 645 O O . LEU A 1 86 ? -15.308 -14.697 3.570 1.00 83.31 86 LEU A O 1
ATOM 649 N N . GLY A 1 87 ? -14.257 -14.694 1.579 1.00 81.31 87 GLY A N 1
ATOM 650 C CA . GLY A 1 87 ? -13.122 -13.877 2.005 1.00 81.31 87 GLY A CA 1
ATOM 651 C C . GLY A 1 87 ? -13.556 -12.490 2.476 1.00 81.31 87 GLY A C 1
ATOM 652 O O . GLY A 1 87 ? -13.148 -12.054 3.551 1.00 81.31 87 GLY A O 1
ATOM 653 N N . ALA A 1 88 ? -14.453 -11.838 1.730 1.00 78.94 88 ALA A N 1
ATOM 654 C CA . ALA A 1 88 ? -15.028 -10.556 2.122 1.00 78.94 88 ALA A CA 1
ATOM 655 C C . ALA A 1 88 ? -15.730 -10.653 3.486 1.00 78.94 88 ALA A C 1
ATOM 657 O O . ALA A 1 88 ? -15.408 -9.889 4.395 1.00 78.94 88 ALA A O 1
ATOM 658 N N . VAL A 1 89 ? -16.627 -11.629 3.666 1.00 83.62 89 VAL A N 1
ATOM 659 C CA . VAL A 1 89 ? -17.337 -11.850 4.938 1.00 83.62 89 VAL A CA 1
ATOM 660 C C . VAL A 1 89 ? -16.362 -12.080 6.093 1.00 83.62 89 VAL A C 1
ATOM 662 O O . VAL A 1 89 ? -16.584 -11.548 7.178 1.00 83.62 89 VAL A O 1
ATOM 665 N N . LEU A 1 90 ? -15.271 -12.819 5.877 1.00 83.00 90 LEU A N 1
ATOM 666 C CA . LEU A 1 90 ? 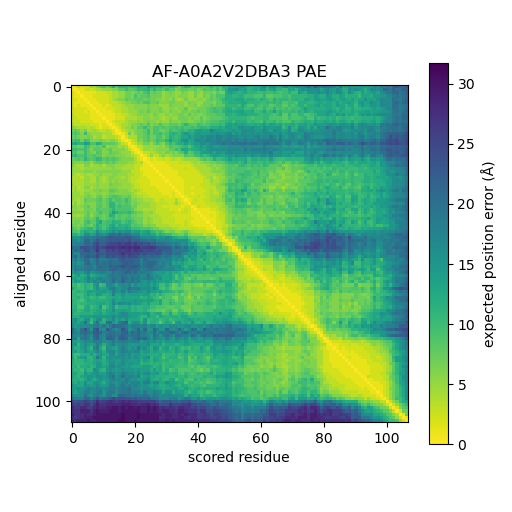-14.250 -13.046 6.902 1.00 83.00 90 LEU A CA 1
ATOM 667 C C . LEU A 1 90 ? -13.539 -11.749 7.308 1.00 83.00 90 LEU A C 1
ATOM 669 O O . LEU A 1 90 ? -13.396 -11.479 8.500 1.00 83.00 90 LEU A O 1
ATOM 673 N N . ILE A 1 91 ? -13.128 -10.934 6.333 1.00 79.62 91 ILE A N 1
ATOM 674 C CA . ILE A 1 91 ? -12.443 -9.657 6.573 1.00 79.62 91 ILE A CA 1
ATOM 675 C C . ILE A 1 91 ? -13.370 -8.703 7.332 1.00 79.62 91 ILE A C 1
ATOM 677 O O . ILE A 1 91 ? -13.026 -8.261 8.429 1.00 79.62 91 ILE A O 1
ATOM 681 N N . PHE A 1 92 ? -14.575 -8.454 6.810 1.00 78.12 92 PHE A N 1
ATOM 682 C CA . PHE A 1 92 ? -15.565 -7.591 7.462 1.00 78.12 92 PHE A CA 1
ATOM 683 C C . PHE A 1 92 ? -15.994 -8.125 8.835 1.00 78.12 92 PHE A C 1
ATOM 685 O O . PHE A 1 92 ? -16.117 -7.359 9.789 1.00 78.12 92 PHE A O 1
ATOM 692 N N . GLY A 1 93 ? -16.191 -9.440 8.961 1.00 81.25 93 GLY A N 1
ATOM 693 C CA . GLY A 1 93 ? -16.548 -10.090 10.220 1.00 81.25 93 GLY A CA 1
ATOM 694 C C . GLY A 1 93 ? -15.460 -9.926 11.279 1.00 81.25 93 GLY A C 1
ATOM 695 O O . GLY A 1 93 ? -15.761 -9.565 12.415 1.00 81.25 93 GLY A O 1
ATOM 696 N N . SER A 1 94 ? -14.191 -10.114 10.906 1.00 76.19 94 SER A N 1
ATOM 697 C CA . SER A 1 94 ? -13.056 -9.900 11.811 1.00 76.19 94 SER A CA 1
ATOM 698 C C . SER A 1 94 ? -12.936 -8.441 12.260 1.00 76.19 94 SER A C 1
ATOM 700 O O . SER A 1 94 ? -12.702 -8.190 13.442 1.00 76.19 94 SER A O 1
ATOM 702 N N . ALA A 1 95 ? -13.190 -7.488 11.357 1.00 73.75 95 ALA A N 1
ATOM 703 C CA . ALA A 1 95 ? -13.195 -6.064 11.668 1.00 73.75 95 ALA A CA 1
ATOM 704 C C . ALA A 1 95 ? -14.274 -5.708 12.698 1.00 73.75 95 ALA A C 1
ATOM 706 O O . ALA A 1 95 ? -13.985 -5.069 13.710 1.00 73.75 95 ALA A O 1
ATOM 707 N N . LEU A 1 96 ? -15.501 -6.197 12.488 1.00 75.06 96 LEU A N 1
ATOM 708 C CA . LEU A 1 96 ? -16.618 -6.003 13.415 1.00 75.06 96 LEU A CA 1
ATOM 709 C C . LEU A 1 96 ? -16.342 -6.625 14.790 1.00 75.06 96 LEU A C 1
ATOM 711 O O . LEU A 1 96 ? -16.612 -6.000 15.814 1.00 75.06 96 LEU A O 1
ATOM 715 N N . VAL A 1 97 ? -15.786 -7.840 14.835 1.00 80.81 97 VAL A N 1
ATOM 716 C CA . VAL A 1 97 ? -15.428 -8.503 16.100 1.00 80.81 97 VAL A CA 1
ATOM 717 C C . VAL A 1 97 ? -14.315 -7.745 16.829 1.00 80.81 97 VAL A C 1
ATOM 719 O O . VAL A 1 97 ? -14.393 -7.590 18.046 1.00 80.81 97 VAL A O 1
ATOM 722 N N . SER A 1 98 ? -13.310 -7.239 16.110 1.00 70.25 98 SER A N 1
ATOM 723 C CA . SER A 1 98 ? -12.211 -6.456 16.690 1.00 70.25 98 SER A CA 1
ATOM 724 C C . SER A 1 98 ? -12.698 -5.135 17.304 1.00 70.25 98 SER A C 1
ATOM 726 O O . SER A 1 98 ? -12.260 -4.760 18.392 1.00 70.25 98 SER A O 1
ATOM 728 N N . GLU A 1 99 ? -13.643 -4.457 16.650 1.00 68.69 99 GLU A N 1
ATOM 729 C CA . GLU A 1 99 ? -14.294 -3.235 17.149 1.00 68.69 99 GLU A CA 1
ATOM 730 C C . GLU A 1 99 ? -15.166 -3.507 18.386 1.00 68.69 99 GLU A C 1
ATOM 732 O O . GLU A 1 99 ? -15.034 -2.852 19.422 1.00 68.69 99 GLU A O 1
ATOM 737 N N . LEU A 1 100 ? -16.042 -4.515 18.313 1.00 71.50 100 LEU A N 1
ATOM 738 C CA . LEU A 1 100 ? -16.984 -4.832 19.391 1.00 71.50 100 LEU A CA 1
ATOM 739 C C . LEU A 1 100 ? -16.290 -5.461 20.613 1.00 71.50 100 LEU A C 1
ATOM 741 O O . LEU A 1 100 ? -16.710 -5.234 21.749 1.00 71.50 100 LEU A O 1
ATOM 745 N N . GLY A 1 101 ? -15.212 -6.219 20.398 1.00 61.47 101 GLY A N 1
ATOM 746 C CA . GLY A 1 101 ? -14.386 -6.818 21.449 1.00 61.47 101 GLY A CA 1
ATOM 747 C C . GLY A 1 101 ? -13.444 -5.830 22.146 1.00 61.47 101 GLY A C 1
ATOM 748 O O . GLY A 1 101 ? -13.061 -6.061 23.291 1.00 61.47 101 GLY A O 1
ATOM 749 N N . GLY A 1 102 ? -13.124 -4.699 21.506 1.00 54.59 102 GLY A N 1
ATOM 750 C CA . GLY A 1 102 ? -12.260 -3.643 22.047 1.00 54.59 102 GLY A CA 1
ATOM 751 C C . GLY A 1 102 ? -12.862 -2.837 23.205 1.00 54.59 102 GLY A C 1
ATOM 752 O O . GLY A 1 102 ? -12.143 -2.116 23.892 1.00 54.59 102 GLY A O 1
ATOM 753 N N . LYS A 1 103 ? -14.163 -2.993 23.483 1.00 49.81 103 LYS A N 1
ATOM 754 C CA . LYS A 1 103 ? -14.897 -2.286 24.549 1.00 49.81 103 LYS A CA 1
ATOM 755 C C . LYS A 1 103 ? -14.751 -2.908 25.951 1.00 49.81 103 LYS A C 1
ATOM 757 O O . LYS A 1 103 ? -15.634 -2.753 26.793 1.00 49.81 103 LYS A O 1
ATOM 762 N N . LYS A 1 104 ? -13.652 -3.621 26.218 1.00 50.50 104 LYS A N 1
ATOM 763 C CA . LYS A 1 104 ? -13.340 -4.209 27.532 1.00 50.50 104 LYS A CA 1
ATOM 764 C C . LYS A 1 104 ? -11.865 -4.020 27.898 1.00 50.50 104 LYS A C 1
ATOM 766 O O . LYS A 1 104 ? -11.107 -4.975 27.825 1.00 50.50 104 LYS A O 1
ATOM 771 N N . THR A 1 105 ? -11.465 -2.813 28.298 1.00 48.09 105 THR A N 1
ATOM 772 C CA . THR A 1 105 ? -10.606 -2.595 29.482 1.00 48.09 105 THR A CA 1
ATOM 773 C C . THR A 1 105 ? -10.385 -1.094 29.694 1.00 48.09 105 THR A C 1
ATOM 775 O O . THR A 1 105 ? -9.636 -0.421 28.993 1.00 48.09 105 THR A O 1
ATOM 778 N N . THR A 1 106 ? -11.124 -0.532 30.635 1.00 38.19 106 THR A N 1
ATOM 779 C CA . THR A 1 106 ? -10.710 0.640 31.416 1.00 38.19 106 THR A CA 1
ATOM 780 C C . THR A 1 106 ? -11.573 0.573 32.666 1.00 38.19 106 THR A C 1
ATOM 782 O O . THR A 1 106 ? -12.667 1.129 32.729 1.00 38.19 106 THR A O 1
ATOM 785 N N . ALA A 1 107 ? -11.138 -0.306 33.569 1.00 35.31 107 ALA A N 1
ATOM 786 C CA . ALA A 1 107 ? -11.479 -0.235 34.980 1.00 35.31 107 ALA A CA 1
ATOM 787 C C . ALA A 1 107 ? -10.500 0.735 35.649 1.00 35.31 107 ALA A C 1
ATOM 789 O O . ALA A 1 107 ? -9.335 0.776 35.184 1.00 35.31 107 ALA A O 1
#

pLDDT: mean 75.62, std 11.89, range [35.31, 93.44]

Mean predicted aligned error: 11.52 Å

Radius of gyration: 19.26 Å; Cα contacts (8 Å, |Δi|>4): 28; chains: 1; bounding box: 38×28×56 Å

Sequence (107 aa):
LSAAAVLIPYLLLTEDFSAVVLDAHTVVLVLVVGIVHSGLAYALYFGNVNKLPAQSVAVLSYIDPVSSLFFSALLLHERLTAFGLLGAVLIFGSALVSELGGKKTTA